Protein AF-A0ABD2PKQ4-F1 (afdb_monomer_lite)

Radius of gyration: 15.17 Å; chains: 1; bounding box: 38×22×45 Å

Sequence (63 aa):
MDEECEPKLSYKRLKFQVSNIVLKDSVTCMATHSKFISLGTSSGAVHVLDHIGSTTQNGEYKL

Foldseek 3Di:
DPPPPPDDDDDDDLDDCVVVPVVVFPFDDWDDDPAWIWTATPQQKIATAGPNNHGDPVGIDHD

Secondary structure (DSSP, 8-state):
----PPPP-------SHHHHHHHHS-EEEEEE-SS-EEEEETTSEEEEE-TTSPEEEEEEEE-

InterPro domains:
  IPR057780 Vps41, beta-propeller [PF23411] (9-58)

pLDDT: mean 87.27, std 9.1, range [51.78, 96.75]

Organism: NCBI:txid1844966

Structure (mmCIF, N/CA/C/O backbone):
data_AF-A0ABD2PKQ4-F1
#
_entry.id   AF-A0ABD2PKQ4-F1
#
loop_
_atom_site.group_PDB
_atom_site.id
_atom_site.type_symbol
_atom_site.label_atom_id
_atom_site.label_alt_id
_atom_site.label_comp_id
_atom_site.label_asym_id
_atom_site.label_entity_id
_atom_site.label_seq_id
_atom_site.pdbx_PDB_ins_code
_atom_site.Cartn_x
_atom_site.Cartn_y
_atom_site.Cartn_z
_atom_site.occupancy
_atom_site.B_iso_or_equiv
_atom_site.auth_seq_id
_atom_site.auth_comp_id
_atom_site.auth_asym_id
_atom_site.auth_atom_id
_atom_site.pdbx_PDB_model_num
ATOM 1 N N . MET A 1 1 ? 19.886 -9.469 -35.105 1.00 51.78 1 MET A N 1
ATOM 2 C CA . MET A 1 1 ? 19.129 -10.164 -34.051 1.00 51.78 1 MET A CA 1
ATOM 3 C C . MET A 1 1 ? 18.990 -9.162 -32.937 1.00 51.78 1 MET A C 1
ATOM 5 O O . MET A 1 1 ? 19.986 -8.862 -32.294 1.00 51.78 1 MET A O 1
ATOM 9 N N . ASP A 1 2 ? 17.813 -8.565 -32.807 1.00 68.12 2 ASP A N 1
ATOM 10 C CA . ASP A 1 2 ? 17.454 -7.846 -31.593 1.00 68.12 2 ASP A CA 1
ATOM 11 C C . ASP A 1 2 ? 17.290 -8.912 -30.510 1.00 68.12 2 ASP A C 1
ATOM 13 O O . ASP A 1 2 ? 16.293 -9.630 -30.484 1.00 68.12 2 ASP A O 1
ATOM 17 N N . GLU A 1 3 ? 18.327 -9.122 -29.699 1.00 71.75 3 GLU A N 1
ATOM 18 C CA . GLU A 1 3 ? 18.182 -9.914 -28.482 1.00 71.75 3 GLU A CA 1
ATOM 19 C C . GLU A 1 3 ? 17.151 -9.188 -27.612 1.00 71.75 3 GLU A C 1
ATOM 21 O O . GLU A 1 3 ? 17.406 -8.076 -27.142 1.00 71.75 3 GLU A O 1
ATOM 26 N N . GLU A 1 4 ? 15.961 -9.777 -27.454 1.00 75.50 4 GLU A N 1
ATOM 27 C CA . GLU A 1 4 ? 14.950 -9.297 -26.513 1.00 75.50 4 GLU A CA 1
ATOM 28 C C . GLU A 1 4 ? 15.566 -9.309 -25.111 1.00 75.50 4 GLU A C 1
ATOM 30 O O . GLU A 1 4 ? 15.649 -10.336 -24.440 1.00 75.50 4 GLU A O 1
ATOM 35 N N . CYS A 1 5 ? 16.076 -8.152 -24.698 1.00 80.56 5 CYS A N 1
ATOM 36 C CA . CYS A 1 5 ? 16.702 -7.975 -23.403 1.00 80.56 5 CYS A CA 1
ATOM 37 C C . CYS A 1 5 ? 15.656 -8.244 -22.314 1.00 80.56 5 CYS A C 1
ATOM 39 O O . CYS A 1 5 ? 14.571 -7.657 -22.342 1.00 80.56 5 CYS A O 1
ATOM 41 N N . GLU A 1 6 ? 15.980 -9.123 -21.361 1.00 86.50 6 GLU A N 1
ATOM 42 C CA . GLU A 1 6 ? 15.082 -9.472 -20.260 1.00 86.50 6 GLU A CA 1
ATOM 43 C C . GLU A 1 6 ? 14.563 -8.196 -19.562 1.00 86.50 6 GLU A C 1
ATOM 45 O O . GLU A 1 6 ? 15.358 -7.311 -19.204 1.00 86.50 6 GLU A O 1
ATOM 50 N N . PRO A 1 7 ? 13.238 -8.054 -19.371 1.00 86.12 7 PRO A N 1
ATOM 51 C CA . PRO A 1 7 ? 12.670 -6.859 -18.775 1.00 86.12 7 PRO A CA 1
ATOM 52 C C . PRO A 1 7 ? 13.163 -6.704 -17.336 1.00 86.12 7 PRO A C 1
ATOM 54 O O . PRO A 1 7 ? 12.913 -7.534 -16.464 1.00 86.12 7 PRO A O 1
ATOM 57 N N . LYS A 1 8 ? 13.845 -5.591 -17.066 1.00 87.31 8 LYS A N 1
ATOM 58 C CA . LYS A 1 8 ? 14.311 -5.268 -15.717 1.00 87.31 8 LYS A CA 1
ATOM 59 C C . LYS A 1 8 ? 13.119 -4.982 -14.812 1.00 87.31 8 LYS A C 1
ATOM 61 O O . LYS A 1 8 ? 12.265 -4.157 -15.144 1.00 87.31 8 LYS A O 1
ATOM 66 N N . LEU A 1 9 ? 13.104 -5.603 -13.634 1.00 88.19 9 LEU A N 1
ATOM 67 C CA . LEU A 1 9 ? 12.121 -5.296 -12.602 1.00 88.19 9 LEU A CA 1
ATOM 68 C C . LEU A 1 9 ? 12.219 -3.812 -12.215 1.00 88.19 9 LEU A C 1
ATOM 70 O O . LEU A 1 9 ? 13.224 -3.363 -11.665 1.00 88.19 9 LEU A O 1
ATOM 74 N N . SER A 1 10 ? 11.153 -3.060 -12.483 1.00 86.44 10 SER A N 1
ATOM 75 C CA . SER A 1 10 ? 11.000 -1.667 -12.065 1.00 86.44 10 SER A CA 1
ATOM 76 C C . SER A 1 10 ? 9.913 -1.582 -11.005 1.00 86.44 10 SER A C 1
ATOM 78 O O . SER A 1 10 ? 8.817 -2.111 -11.185 1.00 86.44 10 SER A O 1
ATOM 80 N N . TYR A 1 11 ? 10.206 -0.919 -9.888 1.00 89.25 11 TYR A N 1
ATOM 81 C CA . TYR A 1 11 ? 9.234 -0.693 -8.827 1.00 89.25 11 TYR A CA 1
ATOM 82 C C . TYR A 1 11 ? 9.286 0.753 -8.346 1.00 89.25 11 TYR A C 1
ATOM 84 O O . TYR A 1 11 ? 10.340 1.388 -8.282 1.00 89.25 11 TYR A O 1
ATOM 92 N N . LYS A 1 12 ? 8.124 1.270 -7.953 1.00 86.31 12 LYS A N 1
ATOM 93 C CA . LYS A 1 12 ? 7.983 2.575 -7.311 1.00 86.31 12 LYS A CA 1
ATOM 94 C C . LYS A 1 12 ? 7.205 2.391 -6.023 1.00 86.31 12 LYS A C 1
ATOM 96 O O . LYS A 1 12 ? 6.163 1.743 -6.004 1.00 86.31 12 LYS A O 1
ATOM 101 N N . ARG A 1 13 ? 7.704 2.966 -4.930 1.00 87.44 13 ARG A N 1
ATOM 102 C CA . ARG A 1 13 ? 6.979 2.918 -3.659 1.00 87.44 13 ARG A CA 1
ATOM 103 C C . ARG A 1 13 ? 5.798 3.886 -3.693 1.00 87.44 13 ARG A C 1
ATOM 105 O O . ARG A 1 13 ? 5.988 5.077 -3.937 1.00 87.44 13 ARG A O 1
ATOM 112 N N . LEU A 1 14 ? 4.615 3.386 -3.354 1.00 87.00 14 LEU A N 1
ATOM 113 C CA . LEU A 1 14 ? 3.439 4.199 -3.055 1.00 87.00 14 LEU A CA 1
ATOM 114 C C . LEU A 1 14 ? 3.641 4.839 -1.676 1.00 87.00 14 LEU A C 1
ATOM 116 O O . LEU A 1 14 ? 3.554 4.161 -0.656 1.00 87.00 14 LEU A O 1
ATOM 120 N N . LYS A 1 15 ? 4.023 6.119 -1.642 1.00 80.75 15 LYS A N 1
ATOM 121 C CA . LYS A 1 15 ? 4.411 6.813 -0.398 1.00 80.75 15 LYS A CA 1
ATOM 122 C C . LYS A 1 15 ? 3.414 7.858 0.085 1.00 80.75 15 LYS A C 1
ATOM 124 O O . LYS A 1 15 ? 3.539 8.254 1.234 1.00 80.75 15 LYS A O 1
ATOM 129 N N . PHE A 1 16 ? 2.494 8.330 -0.755 1.00 85.81 16 PHE A N 1
ATOM 130 C CA . PHE A 1 16 ? 1.700 9.524 -0.458 1.00 85.81 16 PHE A CA 1
ATOM 131 C C . PHE A 1 16 ? 0.665 9.276 0.658 1.00 85.81 16 PHE A C 1
ATOM 133 O O . PHE A 1 16 ? 1.032 9.194 1.828 1.00 85.81 16 PHE A O 1
ATOM 140 N N . GLN A 1 17 ? -0.619 9.097 0.353 1.00 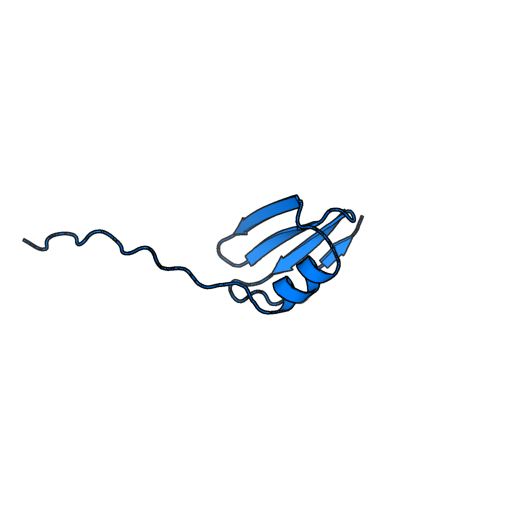85.44 17 GLN A N 1
ATOM 141 C CA . GLN A 1 17 ? -1.619 8.863 1.405 1.00 85.44 17 GLN A CA 1
ATOM 142 C C . GLN A 1 17 ? -1.532 7.453 1.997 1.00 85.44 17 GLN A C 1
ATOM 144 O O . GLN A 1 17 ? -1.888 7.259 3.156 1.00 85.44 17 GLN A O 1
ATOM 149 N N . VAL A 1 18 ? -0.957 6.498 1.255 1.00 90.69 18 VAL A N 1
ATOM 150 C CA . VAL A 1 18 ? -0.724 5.121 1.726 1.00 90.69 18 VAL A CA 1
ATOM 151 C C . VAL A 1 18 ? 0.031 5.089 3.050 1.00 90.69 18 VAL A C 1
ATOM 153 O O . VAL A 1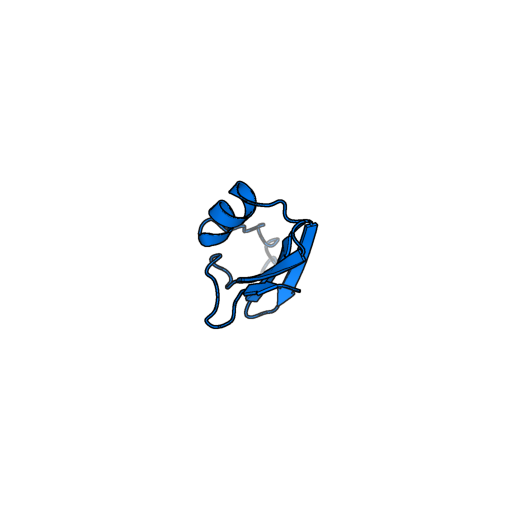 18 ? -0.364 4.343 3.937 1.00 90.69 18 VAL A O 1
ATOM 156 N N . SER A 1 19 ? 1.063 5.925 3.225 1.00 90.50 19 SER A N 1
ATOM 157 C CA . SER A 1 19 ? 1.832 5.967 4.477 1.00 90.50 19 SER A CA 1
ATOM 158 C C . SER A 1 19 ? 0.952 6.347 5.670 1.00 90.50 19 SER A C 1
ATOM 160 O O . SER A 1 19 ? 1.074 5.762 6.739 1.00 90.50 19 SER A O 1
ATOM 162 N N . ASN A 1 20 ? 0.026 7.290 5.482 1.00 91.31 20 ASN A N 1
ATOM 163 C CA . ASN A 1 20 ? -0.896 7.713 6.535 1.00 91.31 20 ASN A CA 1
ATOM 164 C C . ASN A 1 20 ? -1.971 6.662 6.821 1.00 91.31 20 ASN A C 1
ATOM 166 O O . ASN A 1 20 ? -2.380 6.530 7.971 1.00 91.31 20 ASN A O 1
ATOM 170 N N . ILE A 1 21 ? -2.413 5.924 5.798 1.00 92.00 21 ILE A N 1
ATOM 171 C CA . ILE A 1 21 ? -3.352 4.806 5.952 1.00 92.00 21 ILE A CA 1
ATOM 172 C C . ILE A 1 21 ? -2.700 3.722 6.814 1.00 92.00 21 ILE A C 1
ATOM 174 O O . ILE A 1 21 ? -3.239 3.393 7.863 1.00 92.00 21 ILE A O 1
ATOM 178 N N . VAL A 1 22 ? -1.499 3.257 6.447 1.00 91.00 22 VAL A N 1
ATOM 179 C CA . VAL A 1 22 ? -0.813 2.164 7.169 1.00 91.00 22 VAL A CA 1
ATOM 180 C C . VAL A 1 22 ? -0.325 2.547 8.570 1.00 91.00 22 VAL A C 1
ATOM 182 O O . VAL A 1 22 ? -0.068 1.674 9.391 1.00 91.00 22 VAL A O 1
ATOM 185 N N . LEU A 1 23 ? -0.172 3.845 8.856 1.00 94.44 23 LEU A N 1
ATOM 186 C CA . LEU A 1 23 ? 0.122 4.340 10.206 1.00 94.44 23 LEU A CA 1
ATOM 187 C C . LEU A 1 23 ? -1.107 4.313 11.125 1.00 94.44 23 LEU A C 1
ATOM 189 O O . LEU A 1 23 ? -0.948 4.232 12.341 1.00 94.44 23 LEU A O 1
ATOM 193 N N . LYS A 1 24 ? -2.315 4.435 10.562 1.00 94.06 24 LYS A N 1
ATOM 194 C CA . LYS A 1 24 ? -3.577 4.511 11.314 1.00 94.06 24 LYS A CA 1
ATOM 195 C C . LYS A 1 24 ? -4.322 3.181 11.369 1.00 94.06 24 LYS A C 1
ATOM 197 O O . LYS A 1 24 ? -5.072 2.959 12.313 1.00 94.06 24 LYS A O 1
ATOM 202 N N . ASP A 1 25 ? -4.150 2.339 10.359 1.00 95.00 25 ASP A N 1
ATOM 203 C CA . ASP A 1 25 ? -4.877 1.086 10.187 1.00 95.00 25 ASP A CA 1
ATOM 204 C C . ASP A 1 25 ? -4.020 0.059 9.431 1.00 95.00 25 ASP A C 1
ATOM 206 O O . ASP A 1 25 ? -3.078 0.415 8.724 1.00 95.00 25 ASP A O 1
ATOM 210 N N . SER A 1 26 ? -4.337 -1.226 9.560 1.00 95.25 26 SER A N 1
ATOM 211 C CA . SER A 1 26 ? -3.634 -2.294 8.846 1.00 95.25 26 SER A CA 1
ATOM 212 C C . SER A 1 26 ? -4.312 -2.595 7.513 1.00 95.25 2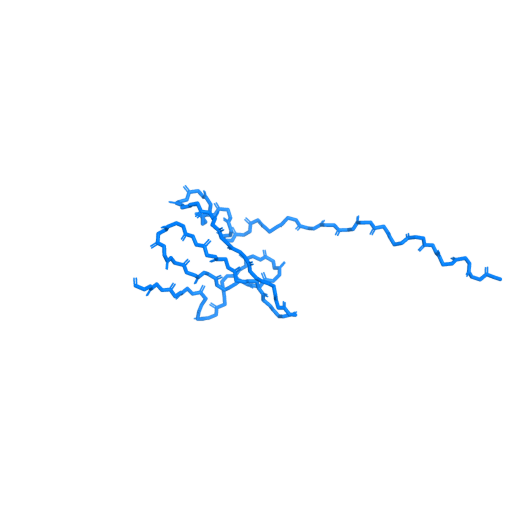6 SER A C 1
ATOM 214 O O . SER A 1 26 ? -5.531 -2.734 7.448 1.00 95.25 26 SER A O 1
ATOM 216 N N . VAL A 1 27 ? -3.528 -2.741 6.443 1.00 95.06 27 VAL A N 1
ATOM 217 C CA . VAL A 1 27 ? -4.036 -3.178 5.133 1.00 95.06 27 VAL A CA 1
ATOM 218 C C . VAL A 1 27 ? -4.254 -4.689 5.157 1.00 95.06 27 VAL A C 1
ATOM 220 O O . VAL A 1 27 ? -3.339 -5.449 5.467 1.00 95.06 27 VAL A O 1
ATOM 223 N N . THR A 1 28 ? -5.458 -5.122 4.796 1.00 96.75 28 THR A N 1
ATOM 224 C CA . THR A 1 28 ? -5.874 -6.532 4.806 1.00 96.75 28 THR A CA 1
ATOM 225 C C . THR A 1 28 ? -6.000 -7.116 3.402 1.00 96.75 28 THR A C 1
ATOM 227 O O . THR A 1 28 ? -5.759 -8.307 3.216 1.00 96.75 28 THR A O 1
ATOM 230 N N . CYS A 1 29 ? -6.342 -6.300 2.400 1.00 95.50 29 CYS A N 1
ATOM 231 C CA . CYS A 1 29 ? -6.463 -6.735 1.009 1.00 95.50 29 CYS A CA 1
ATOM 232 C C . CYS A 1 29 ? -6.172 -5.605 0.006 1.00 95.50 29 CYS A C 1
ATOM 234 O O . CYS A 1 29 ? -6.204 -4.420 0.340 1.00 95.50 29 CYS A O 1
ATOM 236 N N . MET A 1 30 ? -5.874 -5.979 -1.242 1.00 94.62 30 MET A N 1
ATOM 237 C CA . MET A 1 30 ? -5.603 -5.054 -2.346 1.00 94.62 30 MET A CA 1
ATOM 238 C C . MET A 1 30 ? -6.145 -5.621 -3.660 1.00 94.62 30 MET A C 1
ATOM 240 O O . MET A 1 30 ? -6.036 -6.824 -3.896 1.00 94.62 30 MET A O 1
ATOM 244 N N . ALA A 1 31 ? -6.650 -4.757 -4.541 1.00 94.94 31 ALA A N 1
ATOM 245 C CA . ALA A 1 31 ? -6.861 -5.084 -5.950 1.00 94.94 31 ALA A CA 1
ATOM 246 C C . ALA A 1 31 ? -6.339 -3.960 -6.857 1.00 94.94 31 ALA A C 1
ATOM 248 O O . ALA A 1 31 ? -6.310 -2.787 -6.479 1.00 94.94 31 ALA A O 1
ATOM 249 N N . THR A 1 32 ? -5.900 -4.317 -8.062 1.00 92.31 32 THR A N 1
ATOM 250 C CA . THR A 1 32 ? -5.328 -3.372 -9.026 1.00 92.31 32 THR A CA 1
ATOM 251 C C . THR A 1 32 ? -6.219 -3.229 -10.252 1.00 92.31 32 THR A C 1
ATOM 253 O O . THR A 1 32 ? -6.851 -4.173 -10.721 1.00 92.31 32 THR A O 1
ATOM 256 N N . HIS A 1 33 ? -6.260 -2.016 -10.785 1.00 93.88 33 HIS A N 1
ATOM 257 C CA . HIS A 1 33 ? -6.900 -1.664 -12.039 1.00 93.88 33 HIS A CA 1
ATOM 258 C C . HIS A 1 33 ? -5.949 -0.767 -12.841 1.00 93.88 33 HIS A C 1
ATOM 260 O O . HIS A 1 33 ? -5.068 -0.107 -12.290 1.00 93.88 33 HIS A O 1
ATOM 266 N N . SER A 1 34 ? -6.138 -0.687 -14.159 1.00 91.25 34 SER A N 1
ATOM 267 C CA . SER A 1 34 ? -5.279 0.117 -15.043 1.00 91.25 34 SER A CA 1
ATOM 268 C C . SER A 1 34 ? -5.221 1.601 -14.661 1.00 91.25 34 SER A C 1
ATOM 270 O O . SER A 1 34 ? -4.244 2.278 -14.970 1.00 91.25 34 SER A O 1
ATOM 272 N N . LYS A 1 35 ? -6.235 2.109 -13.951 1.00 89.06 35 LYS A N 1
ATOM 273 C CA . LYS A 1 35 ? -6.328 3.514 -13.518 1.00 89.06 35 LYS A CA 1
ATOM 274 C C . LYS A 1 35 ? -6.126 3.742 -12.018 1.00 89.06 35 LYS A C 1
ATOM 276 O O . LYS A 1 35 ? -5.879 4.878 -11.631 1.00 89.06 35 LYS A O 1
ATOM 281 N N . PHE A 1 36 ? -6.289 2.716 -11.186 1.00 91.62 36 PHE A N 1
ATOM 282 C CA . PHE A 1 36 ? -6.325 2.876 -9.732 1.00 91.62 36 PHE A CA 1
ATOM 283 C C . PHE A 1 36 ? -6.008 1.575 -8.994 1.00 91.62 36 PHE A C 1
ATOM 285 O O . PHE A 1 36 ? -6.040 0.487 -9.561 1.00 91.62 36 PHE A O 1
ATOM 292 N N . ILE A 1 37 ? -5.730 1.704 -7.707 1.00 92.69 37 ILE A N 1
ATOM 293 C CA . ILE A 1 37 ? -5.447 0.635 -6.759 1.00 92.69 37 ILE A CA 1
ATOM 294 C C . ILE A 1 37 ? -6.475 0.762 -5.639 1.00 92.69 37 ILE A C 1
ATOM 296 O O . ILE A 1 37 ? -6.616 1.838 -5.059 1.00 92.69 37 ILE A O 1
ATOM 300 N N . SER A 1 38 ? -7.191 -0.315 -5.333 1.00 94.31 38 SER A N 1
ATOM 301 C CA . SER A 1 38 ? -8.035 -0.377 -4.143 1.00 94.31 38 SER A CA 1
ATOM 302 C C . SER A 1 38 ? -7.290 -1.054 -2.994 1.00 94.31 38 SER A C 1
ATOM 304 O O . SER A 1 38 ? -6.616 -2.067 -3.183 1.00 94.31 38 SER A O 1
ATOM 306 N N . LEU A 1 39 ? -7.411 -0.486 -1.798 1.00 94.56 39 LEU A N 1
ATOM 307 C CA . LEU A 1 39 ? -6.822 -0.970 -0.553 1.00 94.56 39 LEU A CA 1
ATOM 308 C C . LEU A 1 39 ? -7.920 -1.150 0.488 1.00 94.56 39 LEU A C 1
ATOM 310 O O . LEU A 1 39 ? -8.551 -0.172 0.877 1.00 94.56 39 LEU A O 1
ATOM 314 N N . GLY A 1 40 ? -8.127 -2.379 0.947 1.00 95.62 40 GLY A N 1
ATOM 315 C CA . GLY A 1 40 ? -8.983 -2.667 2.092 1.00 95.62 40 GLY A CA 1
ATOM 316 C C . GLY A 1 40 ? -8.177 -2.689 3.384 1.00 95.62 40 GLY A C 1
ATOM 317 O O . GLY A 1 40 ? -7.032 -3.154 3.401 1.00 95.62 40 GLY A O 1
ATOM 318 N N . T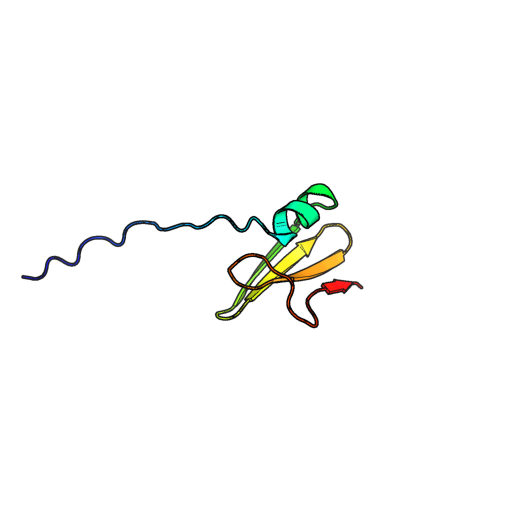HR A 1 41 ? -8.769 -2.196 4.466 1.00 95.75 41 THR A N 1
ATOM 319 C CA . THR A 1 41 ? -8.133 -2.149 5.786 1.00 95.75 41 THR A CA 1
ATOM 320 C C . THR A 1 41 ? -8.920 -2.916 6.846 1.00 95.75 41 THR A C 1
ATOM 322 O O . THR A 1 41 ? -10.076 -3.297 6.644 1.00 95.75 41 THR A O 1
ATOM 325 N N . SER A 1 42 ? -8.298 -3.172 8.001 1.00 96.50 42 SER A N 1
ATOM 326 C CA . SER A 1 42 ? -8.926 -3.902 9.108 1.00 96.50 42 SER A CA 1
ATOM 327 C C . SER A 1 42 ? -10.129 -3.192 9.725 1.00 96.50 42 SER A C 1
ATOM 329 O O . SER A 1 42 ? -10.990 -3.871 10.280 1.00 96.50 42 SER A O 1
ATOM 331 N N . SER A 1 43 ? -10.244 -1.865 9.604 1.00 94.44 43 SER A N 1
ATOM 33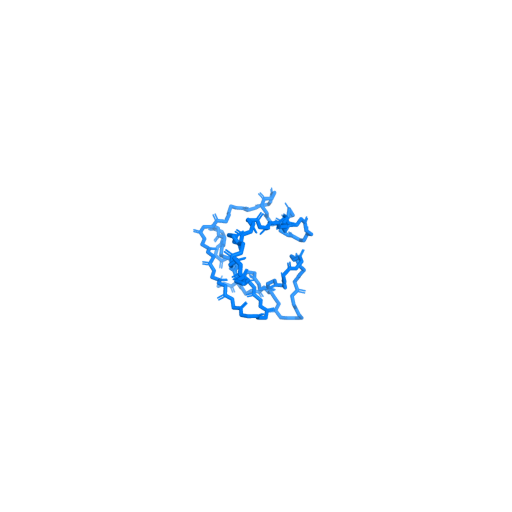2 C CA . SER A 1 43 ? -11.439 -1.137 10.059 1.00 94.44 43 SER A CA 1
ATOM 333 C C . SER A 1 43 ? -12.653 -1.262 9.130 1.00 94.44 43 SER A C 1
ATOM 335 O O . SER A 1 43 ? -13.696 -0.677 9.425 1.00 94.44 43 SER A O 1
ATOM 337 N N . GLY A 1 44 ? -12.539 -2.001 8.021 1.00 93.50 44 GLY A N 1
ATOM 338 C CA . GLY A 1 44 ? -13.604 -2.140 7.025 1.00 93.50 44 GLY A CA 1
ATOM 339 C C . GLY A 1 44 ? -13.666 -0.991 6.014 1.00 93.50 44 GLY A C 1
ATOM 340 O O . GLY A 1 44 ? -14.643 -0.891 5.273 1.00 93.50 44 GLY A O 1
ATOM 341 N N . ALA A 1 45 ? -12.647 -0.127 5.970 1.00 93.94 45 ALA A N 1
ATOM 342 C CA . ALA A 1 45 ? -12.531 0.916 4.958 1.00 93.94 45 ALA A CA 1
ATOM 343 C C . ALA A 1 45 ? -11.911 0.374 3.659 1.00 93.94 45 ALA A C 1
ATOM 345 O O . ALA A 1 45 ? -11.051 -0.511 3.672 1.00 93.94 45 ALA A O 1
ATOM 346 N N . VAL A 1 46 ? -12.339 0.936 2.528 1.00 94.44 46 VAL A N 1
ATOM 347 C CA . VAL A 1 46 ? -11.793 0.685 1.192 1.00 94.44 46 VAL A CA 1
ATOM 348 C C . VAL A 1 46 ? -11.323 2.006 0.599 1.00 94.44 46 VAL A C 1
ATOM 350 O O . VAL A 1 46 ? -12.136 2.871 0.274 1.00 94.44 46 VAL A O 1
ATOM 353 N N . HIS A 1 47 ? -10.016 2.146 0.406 1.00 93.31 47 HIS A N 1
ATOM 354 C CA . HIS A 1 47 ? -9.397 3.317 -0.204 1.00 93.31 47 HIS A CA 1
ATOM 355 C C . HIS A 1 47 ? -9.132 3.079 -1.695 1.00 93.31 47 HIS A C 1
ATOM 357 O O . HIS A 1 47 ? -8.520 2.077 -2.054 1.00 93.31 47 HIS A O 1
ATOM 363 N N . VAL A 1 48 ? -9.542 4.000 -2.568 1.00 93.88 48 VAL A N 1
ATOM 364 C CA . VAL A 1 48 ? -9.267 3.976 -4.014 1.00 93.88 48 VAL A CA 1
ATOM 365 C C . VAL A 1 48 ? -8.249 5.056 -4.358 1.00 93.88 48 VAL A C 1
ATOM 367 O O . VAL A 1 48 ? -8.535 6.260 -4.326 1.00 93.88 48 VAL A O 1
ATOM 370 N N . LEU A 1 49 ? -7.059 4.596 -4.721 1.00 92.56 49 LEU A N 1
ATOM 371 C CA . LEU A 1 49 ? -5.869 5.401 -4.933 1.00 92.56 49 LEU A CA 1
ATOM 372 C C . LEU A 1 49 ? -5.438 5.378 -6.398 1.00 92.56 49 LEU A C 1
ATOM 374 O O . LEU A 1 49 ? -5.633 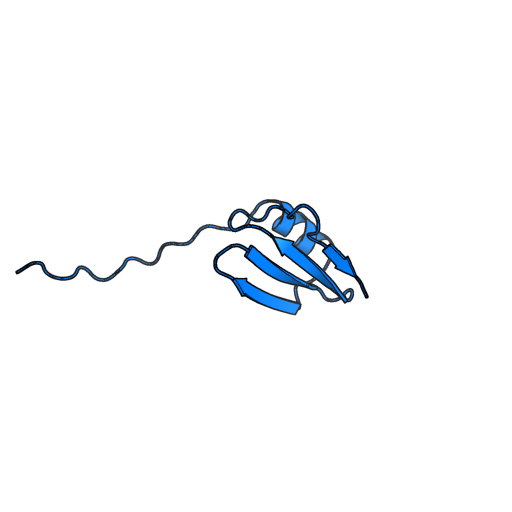4.388 -7.094 1.00 92.56 49 LEU A O 1
ATOM 378 N N . ASP A 1 50 ? -4.795 6.435 -6.868 1.00 90.75 50 ASP A N 1
ATOM 379 C CA . ASP A 1 50 ? -4.047 6.399 -8.123 1.00 90.75 50 ASP A CA 1
ATOM 380 C C . ASP A 1 50 ? -2.689 5.672 -7.971 1.00 90.75 50 ASP A C 1
ATOM 382 O O . ASP A 1 50 ? -2.268 5.275 -6.880 1.00 90.75 50 ASP A O 1
ATOM 386 N N . HIS A 1 51 ? -1.956 5.531 -9.080 1.00 88.56 51 HIS A N 1
ATOM 387 C CA . HIS A 1 51 ? -0.650 4.853 -9.119 1.00 88.56 51 HIS A CA 1
ATOM 388 C C . HIS A 1 51 ? 0.494 5.605 -8.416 1.00 88.56 51 HIS A C 1
ATOM 390 O O . HIS A 1 51 ? 1.620 5.104 -8.370 1.00 88.56 51 HIS A O 1
ATOM 396 N N . ILE A 1 52 ? 0.251 6.803 -7.874 1.00 87.50 52 ILE A N 1
ATOM 397 C CA . ILE A 1 52 ? 1.210 7.511 -7.008 1.00 87.50 52 ILE A CA 1
ATOM 398 C C . ILE A 1 52 ? 0.817 7.441 -5.523 1.00 87.50 52 ILE A C 1
ATOM 400 O O . ILE A 1 52 ? 1.613 7.828 -4.660 1.00 87.50 52 ILE A O 1
ATOM 404 N N . GLY A 1 53 ? -0.353 6.877 -5.211 1.00 83.06 53 GLY A N 1
ATOM 405 C CA . GLY A 1 53 ? -0.869 6.687 -3.859 1.00 83.06 53 GLY A CA 1
ATOM 406 C C . GLY A 1 53 ? -1.699 7.864 -3.346 1.00 83.06 53 GLY A C 1
ATOM 407 O O . GLY A 1 53 ? -1.735 8.079 -2.133 1.00 83.06 53 GLY A O 1
ATOM 408 N N . SER A 1 54 ? -2.309 8.652 -4.235 1.00 85.69 54 SER A N 1
ATOM 409 C CA . SER A 1 54 ? -3.262 9.711 -3.890 1.00 85.69 54 SER A CA 1
ATOM 410 C C . SER A 1 54 ? -4.703 9.233 -4.001 1.00 85.69 54 SER A C 1
ATOM 412 O O . SER A 1 54 ? -5.057 8.509 -4.927 1.00 85.69 54 SER A O 1
ATOM 414 N N . THR A 1 55 ? -5.544 9.673 -3.069 1.00 83.12 55 THR A N 1
ATOM 415 C CA . THR A 1 55 ? -6.979 9.375 -3.044 1.00 83.12 55 THR A CA 1
ATOM 416 C C . THR A 1 55 ? -7.684 10.062 -4.208 1.00 83.12 55 THR A C 1
ATOM 418 O O . THR A 1 55 ? -7.470 11.246 -4.475 1.00 83.12 55 THR A O 1
ATOM 421 N N . THR A 1 56 ? -8.515 9.305 -4.920 1.00 80.00 56 THR A N 1
ATOM 422 C CA . THR A 1 56 ? -9.372 9.835 -5.992 1.00 80.00 56 THR A CA 1
ATOM 423 C C . THR A 1 56 ? -10.575 10.591 -5.400 1.00 80.00 56 THR A C 1
ATOM 425 O O . THR A 1 56 ? -10.856 10.450 -4.216 1.00 80.00 56 THR A O 1
ATOM 428 N N . GLN A 1 57 ? -11.299 11.410 -6.178 1.00 66.38 57 GLN A N 1
ATOM 429 C CA . GLN A 1 57 ? -12.365 12.299 -5.653 1.00 66.38 57 GLN A CA 1
ATOM 430 C C . GLN A 1 57 ? -13.464 11.582 -4.830 1.00 66.38 57 GLN A C 1
ATOM 432 O O . GLN A 1 57 ? -14.085 12.220 -3.989 1.00 66.38 57 GLN A O 1
ATOM 437 N N . ASN A 1 58 ? -13.630 10.262 -5.004 1.00 68.56 58 ASN A N 1
ATOM 438 C CA . ASN A 1 58 ? -14.546 9.400 -4.239 1.00 68.56 58 ASN A CA 1
ATOM 439 C C . ASN A 1 58 ? -13.793 8.250 -3.533 1.00 68.56 58 ASN A C 1
ATOM 441 O O . ASN A 1 58 ? -14.270 7.121 -3.486 1.00 68.56 58 ASN A O 1
ATOM 445 N N . GLY A 1 59 ? -12.549 8.476 -3.118 1.00 72.06 59 GLY A N 1
ATOM 446 C CA . GLY A 1 59 ? -11.582 7.406 -2.884 1.00 72.06 59 GLY A CA 1
ATOM 447 C C . GLY A 1 59 ? -11.591 6.760 -1.501 1.00 72.06 59 GLY A C 1
ATOM 448 O O . GLY A 1 59 ? -10.595 6.137 -1.156 1.00 72.06 59 GLY A O 1
ATOM 449 N N . GLU A 1 60 ? -12.656 6.885 -0.714 1.00 82.06 60 GLU A N 1
ATOM 450 C CA . GLU A 1 60 ? -12.812 6.129 0.531 1.00 82.06 60 GLU A CA 1
ATOM 451 C C . GLU A 1 60 ? -14.270 5.713 0.714 1.00 82.06 60 GLU A C 1
ATOM 453 O O . GLU A 1 60 ? -15.176 6.545 0.686 1.00 82.06 60 GLU A O 1
ATOM 458 N N . TYR A 1 61 ? -14.484 4.416 0.905 1.00 85.12 61 TYR A N 1
ATOM 459 C CA . TYR A 1 61 ? -15.783 3.828 1.198 1.00 85.12 61 TYR A CA 1
ATOM 460 C C . TYR A 1 61 ? -15.682 3.093 2.524 1.00 85.12 61 TYR A C 1
ATOM 462 O O . TYR A 1 61 ? -14.759 2.305 2.723 1.00 85.12 61 TYR A O 1
ATOM 470 N N . LYS A 1 62 ? -16.630 3.336 3.422 1.00 82.44 62 LYS A N 1
ATOM 471 C CA . LYS A 1 62 ? -16.695 2.674 4.721 1.00 82.44 62 LYS A CA 1
ATOM 472 C C . LYS A 1 62 ? -18.081 2.076 4.895 1.00 82.44 62 LYS A C 1
ATOM 474 O O . LYS A 1 62 ? -19.069 2.763 4.635 1.00 82.44 62 LYS A O 1
ATOM 479 N N . LEU A 1 63 ? -18.115 0.798 5.256 1.00 64.00 63 LEU A N 1
ATOM 480 C CA . LEU A 1 63 ? -19.340 0.086 5.616 1.00 64.00 63 LEU A CA 1
ATOM 481 C C . LEU A 1 63 ? -19.780 0.448 7.038 1.00 64.00 63 LEU A C 1
ATOM 483 O O . LEU A 1 63 ? -18.892 0.723 7.880 1.00 64.00 63 LEU A O 1
#